Protein AF-A0A522RE16-F1 (afdb_monomer_lite)

Secondary structure (DSSP, 8-state):
--GGGHHHHSTT----HHHHHHHT-EEEE-TTTS-SEEEEEEPPPSBTTB--EEEEEEB--S--HHHHHHHHHHHHHHHHHTT--

Foldseek 3Di:
DQLVCCCVQQPPQPDDSVVCVVVVWDKDADPPPSHWIKIKDKDCDDDVRDIDMDIDTRRDPDDRVVVVVVVVVVVVVVCVVVVVD

Sequence (85 aa):
SYFEVIDVRVPNHGEDVPRLAKNKILIDAD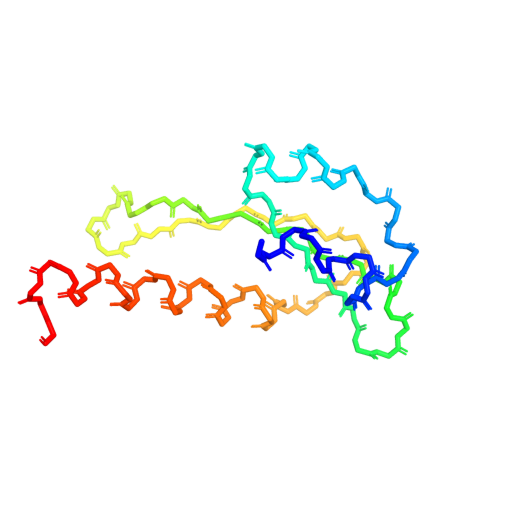METKRKLLLQIFTQNCIGPIFFEIIQRKGNEGFGEGNFQALFESIERDQMKRGVL

Structure (mmCIF, N/CA/C/O backbone):
data_AF-A0A522RE16-F1
#
_entry.id   AF-A0A522RE16-F1
#
loop_
_atom_site.group_PDB
_atom_site.id
_atom_site.type_symbol
_atom_site.label_atom_id
_atom_site.label_alt_id
_atom_site.label_comp_id
_atom_site.label_asym_id
_atom_site.label_entity_id
_atom_site.label_seq_id
_atom_site.pdbx_PDB_ins_code
_atom_site.Cartn_x
_atom_site.Cartn_y
_atom_site.Cartn_z
_atom_site.occupancy
_atom_site.B_iso_or_equiv
_atom_site.auth_seq_id
_atom_site.auth_comp_id
_atom_site.auth_asym_id
_atom_site.auth_atom_id
_atom_site.pdbx_PDB_model_num
ATOM 1 N N . SER A 1 1 ? -10.129 8.473 -7.675 1.00 74.31 1 SER A N 1
ATOM 2 C CA . SER A 1 1 ? -9.205 9.488 -7.126 1.00 74.31 1 SER A CA 1
ATOM 3 C C . SER A 1 1 ? -7.818 8.942 -6.759 1.00 74.31 1 SER A C 1
ATOM 5 O O . SER A 1 1 ? -6.856 9.495 -7.261 1.00 74.31 1 SER A O 1
ATOM 7 N N . TYR A 1 2 ? -7.647 7.889 -5.937 1.00 83.25 2 TYR A N 1
ATOM 8 C CA . TYR A 1 2 ? -6.314 7.268 -5.712 1.00 83.25 2 TYR A CA 1
ATOM 9 C C . TYR A 1 2 ? -6.006 6.154 -6.727 1.00 83.25 2 TYR A C 1
ATOM 11 O O . TYR A 1 2 ? -4.989 6.192 -7.410 1.00 83.25 2 TYR A O 1
ATOM 19 N N . PHE A 1 3 ? -6.915 5.183 -6.866 1.00 87.50 3 PHE A N 1
ATOM 20 C CA . PHE A 1 3 ? -6.693 3.990 -7.694 1.00 87.50 3 PHE A CA 1
ATOM 21 C C . PHE A 1 3 ? -6.656 4.268 -9.203 1.00 87.50 3 PHE A C 1
ATOM 23 O O . PHE A 1 3 ? -6.022 3.529 -9.942 1.00 87.50 3 PHE A O 1
ATOM 30 N N . GLU A 1 4 ? -7.273 5.361 -9.652 1.00 88.50 4 GLU A N 1
ATOM 31 C CA . GLU A 1 4 ? -7.299 5.782 -11.064 1.00 88.50 4 GLU A CA 1
ATOM 32 C C . GLU A 1 4 ? -5.929 6.218 -11.599 1.00 88.50 4 GLU A C 1
ATOM 34 O O . GLU A 1 4 ? -5.726 6.237 -12.806 1.00 88.50 4 GLU A O 1
ATOM 39 N N . VAL A 1 5 ? -4.998 6.594 -10.716 1.00 89.00 5 VAL A N 1
ATOM 40 C CA . VAL A 1 5 ? -3.682 7.123 -11.108 1.00 89.00 5 VAL A CA 1
ATOM 41 C C . VAL A 1 5 ? -2.537 6.169 -10.773 1.00 89.00 5 VAL A C 1
ATOM 43 O O . VAL A 1 5 ? -1.374 6.535 -10.938 1.00 89.00 5 VAL A O 1
ATOM 46 N N . ILE A 1 6 ? -2.835 4.952 -10.297 1.00 90.00 6 ILE A N 1
ATOM 47 C CA . ILE A 1 6 ? -1.807 3.974 -9.907 1.00 90.00 6 ILE A CA 1
ATOM 48 C C . ILE A 1 6 ? -0.929 3.603 -11.098 1.00 90.00 6 ILE A C 1
ATOM 50 O O . ILE A 1 6 ? 0.288 3.648 -10.960 1.00 90.00 6 ILE A O 1
ATOM 54 N N . ASP A 1 7 ? -1.517 3.334 -12.264 1.00 90.88 7 ASP A N 1
ATOM 55 C CA . ASP A 1 7 ? -0.759 2.963 -13.467 1.00 90.88 7 ASP A CA 1
ATOM 56 C C . ASP A 1 7 ? 0.224 4.058 -13.909 1.00 90.88 7 ASP A C 1
ATOM 58 O O . ASP A 1 7 ? 1.286 3.771 -14.458 1.00 90.88 7 ASP A O 1
ATOM 62 N N . VAL A 1 8 ? -0.108 5.325 -13.638 1.00 89.56 8 VAL A N 1
ATOM 63 C CA . VAL A 1 8 ? 0.760 6.474 -13.932 1.00 89.56 8 VAL A CA 1
ATOM 64 C C . VAL A 1 8 ? 1.852 6.622 -12.872 1.00 89.56 8 VAL A C 1
ATOM 66 O O . VAL A 1 8 ? 3.002 6.910 -13.197 1.00 89.56 8 VAL A O 1
ATOM 69 N N . ARG A 1 9 ? 1.511 6.432 -11.592 1.00 86.62 9 ARG A N 1
ATOM 70 C CA . ARG A 1 9 ? 2.446 6.587 -10.466 1.00 86.62 9 ARG A CA 1
ATOM 71 C C . ARG A 1 9 ? 3.440 5.434 -10.348 1.00 86.62 9 ARG A C 1
ATOM 73 O O . ARG A 1 9 ? 4.583 5.653 -9.947 1.00 86.62 9 ARG A O 1
ATOM 80 N N . VAL A 1 10 ? 2.990 4.222 -10.649 1.00 89.62 10 VAL A N 1
ATOM 81 C CA . VAL A 1 10 ? 3.753 2.982 -10.526 1.00 89.62 10 VAL A CA 1
ATOM 82 C C . VAL A 1 10 ? 3.597 2.178 -11.819 1.00 89.62 10 VAL A C 1
ATOM 84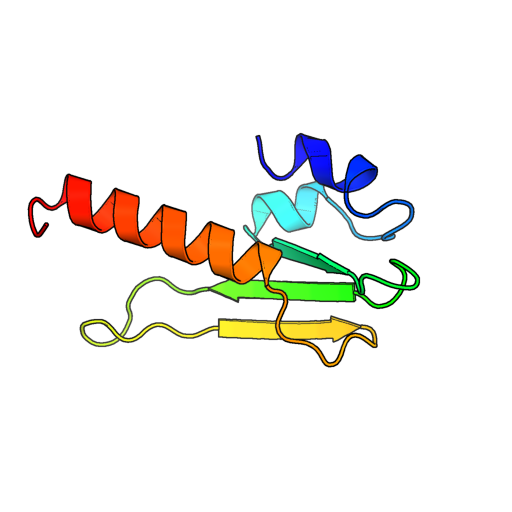 O O . VAL A 1 10 ? 2.893 1.173 -11.848 1.00 89.62 10 VAL A O 1
ATOM 87 N N . PRO A 1 11 ? 4.213 2.613 -12.927 1.00 90.44 11 PRO A N 1
ATOM 88 C CA . PRO A 1 11 ? 4.042 1.941 -14.208 1.00 90.44 11 PRO A CA 1
ATOM 89 C C . PRO A 1 11 ? 4.551 0.497 -14.154 1.00 90.44 11 PRO A C 1
ATOM 91 O O . PRO A 1 11 ? 5.585 0.211 -13.554 1.00 90.44 11 PRO A O 1
ATOM 94 N N . ASN A 1 12 ? 3.853 -0.409 -14.843 1.00 90.81 12 ASN A N 1
ATOM 95 C CA . ASN A 1 12 ? 4.191 -1.838 -14.920 1.00 90.81 12 ASN A CA 1
ATOM 96 C C . ASN A 1 12 ? 4.208 -2.568 -13.561 1.00 90.81 12 ASN A C 1
ATOM 98 O O . ASN A 1 12 ? 4.927 -3.552 -13.399 1.00 90.81 12 ASN A O 1
ATOM 102 N N . HIS A 1 13 ? 3.410 -2.116 -12.589 1.00 92.62 13 HIS A N 1
ATOM 103 C CA . HIS A 1 13 ? 3.349 -2.724 -11.257 1.00 92.62 13 HIS A CA 1
ATOM 104 C C . HIS A 1 13 ? 2.787 -4.161 -11.239 1.00 92.62 13 HIS A C 1
ATOM 106 O O . HIS A 1 13 ? 3.055 -4.914 -10.310 1.00 92.62 13 HIS A O 1
ATOM 112 N N . GLY A 1 14 ? 2.004 -4.568 -12.244 1.00 94.06 14 GLY A N 1
ATOM 113 C CA . GLY A 1 14 ? 1.533 -5.955 -12.382 1.00 94.06 14 GLY A CA 1
ATOM 114 C C 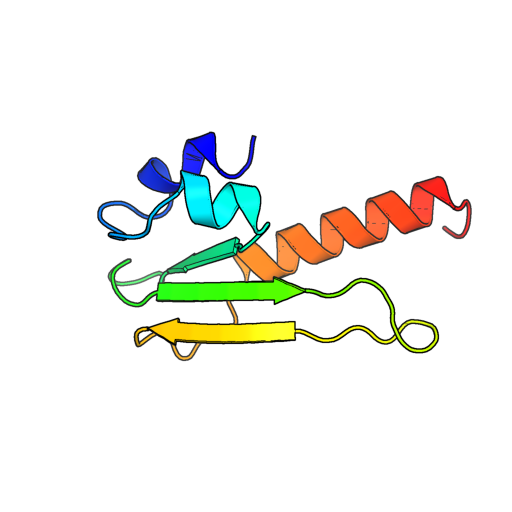. GLY A 1 14 ? 0.537 -6.430 -11.312 1.00 94.06 14 GLY A C 1
ATOM 115 O O . GLY A 1 14 ? 0.308 -7.630 -11.185 1.00 94.06 14 GLY A O 1
ATOM 116 N N . GLU A 1 15 ? -0.062 -5.513 -10.550 1.00 95.19 15 GLU A N 1
ATOM 117 C CA . GLU A 1 15 ? -1.112 -5.822 -9.568 1.00 95.19 15 GLU A CA 1
ATOM 118 C C . GLU A 1 15 ? -2.512 -5.647 -10.170 1.00 95.19 15 GLU A C 1
ATOM 120 O O . GLU A 1 15 ? -2.728 -4.845 -11.074 1.00 95.19 15 GLU A O 1
ATOM 125 N N . ASP A 1 16 ? -3.494 -6.346 -9.608 1.00 95.94 16 ASP A N 1
ATOM 126 C CA . ASP A 1 16 ? -4.911 -6.182 -9.945 1.00 95.94 16 ASP A CA 1
ATOM 127 C C . ASP A 1 16 ? -5.478 -4.929 -9.250 1.00 95.94 16 ASP A C 1
ATOM 129 O O . ASP A 1 16 ? -5.918 -4.986 -8.097 1.00 95.94 16 ASP A O 1
ATOM 133 N N . VAL A 1 17 ? -5.443 -3.781 -9.942 1.00 94.69 17 VAL A N 1
ATOM 134 C CA . VAL A 1 17 ? -5.928 -2.490 -9.414 1.00 94.69 17 VAL A CA 1
ATOM 135 C C . VAL A 1 17 ? -7.381 -2.568 -8.917 1.00 94.69 17 VAL A C 1
ATOM 137 O O . VAL A 1 17 ? -7.629 -2.115 -7.795 1.00 94.69 17 VAL A O 1
ATOM 140 N N . PRO A 1 18 ? -8.346 -3.168 -9.648 1.00 95.44 18 PRO A N 1
ATOM 141 C CA . PRO A 1 18 ? -9.697 -3.382 -9.129 1.00 95.44 18 PRO A CA 1
ATOM 142 C C . PRO A 1 18 ? -9.742 -4.130 -7.790 1.00 95.44 18 PRO A C 1
ATOM 144 O O . PRO A 1 18 ? -10.480 -3.733 -6.882 1.00 95.44 18 PRO A O 1
ATOM 147 N N . ARG A 1 19 ? -8.945 -5.193 -7.625 1.00 96.38 19 ARG A N 1
ATOM 148 C CA . ARG A 1 19 ? -8.863 -5.933 -6.357 1.00 96.38 19 ARG A CA 1
ATOM 149 C C . ARG A 1 19 ? -8.235 -5.099 -5.244 1.00 96.38 19 ARG A C 1
ATOM 151 O O . ARG A 1 19 ? -8.737 -5.139 -4.118 1.00 96.38 19 ARG A O 1
ATOM 158 N N . LEU A 1 20 ? -7.164 -4.361 -5.537 1.00 95.19 20 LEU A N 1
ATOM 159 C CA . LEU A 1 20 ? -6.545 -3.446 -4.575 1.00 95.19 20 LEU A CA 1
ATOM 160 C C . LEU A 1 20 ? -7.562 -2.400 -4.101 1.00 95.19 20 LEU A C 1
ATOM 162 O O . LEU A 1 20 ? -7.743 -2.228 -2.896 1.00 95.19 20 LEU A O 1
ATOM 166 N N . ALA A 1 21 ? -8.305 -1.795 -5.032 1.00 92.56 21 ALA A N 1
ATOM 167 C CA . ALA A 1 21 ? -9.344 -0.812 -4.743 1.00 92.56 21 ALA A CA 1
ATOM 168 C C . ALA A 1 21 ? -10.468 -1.388 -3.876 1.00 92.56 21 ALA A C 1
ATOM 170 O O . ALA A 1 21 ? -10.819 -0.807 -2.846 1.00 92.56 21 ALA A O 1
ATOM 171 N N . LYS A 1 22 ? -10.990 -2.566 -4.245 1.00 95.50 22 LYS A N 1
ATOM 172 C CA . LYS A 1 22 ? -12.035 -3.271 -3.487 1.00 95.50 22 LYS A CA 1
ATOM 173 C C . LYS A 1 22 ? -11.620 -3.519 -2.035 1.00 95.50 22 LYS A C 1
ATOM 175 O O . LYS A 1 22 ? -12.441 -3.374 -1.132 1.00 95.50 22 LYS A O 1
ATOM 180 N N . ASN A 1 23 ? -10.356 -3.875 -1.820 1.00 94.81 23 ASN A N 1
ATOM 181 C CA . ASN A 1 23 ? -9.822 -4.196 -0.499 1.00 94.81 23 ASN A CA 1
ATOM 182 C C . ASN A 1 23 ? -9.178 -2.999 0.211 1.00 94.81 23 ASN A C 1
ATOM 184 O O . ASN A 1 23 ? -8.724 -3.164 1.336 1.00 94.81 23 ASN A O 1
ATOM 188 N N . LYS A 1 24 ? -9.142 -1.811 -0.408 1.00 91.56 24 LYS A N 1
ATOM 189 C CA . LYS A 1 24 ? -8.461 -0.610 0.111 1.00 91.56 24 LYS A CA 1
ATOM 190 C C . LYS A 1 24 ? -6.966 -0.830 0.392 1.00 91.56 24 LYS A C 1
ATOM 192 O O . LYS A 1 24 ? -6.426 -0.276 1.344 1.00 91.56 24 LYS A O 1
ATOM 197 N N . ILE A 1 25 ? -6.309 -1.641 -0.435 1.00 93.75 25 ILE A N 1
ATOM 198 C CA . ILE A 1 25 ? -4.868 -1.896 -0.347 1.00 93.75 25 ILE A CA 1
ATOM 199 C C . ILE A 1 25 ? -4.141 -0.821 -1.150 1.00 93.75 25 ILE A C 1
ATOM 201 O O . ILE A 1 25 ? -4.414 -0.636 -2.332 1.00 93.75 25 ILE A O 1
ATOM 205 N N . LEU A 1 26 ? -3.218 -0.121 -0.507 1.00 92.94 26 LEU A N 1
ATOM 206 C CA . LEU A 1 26 ? -2.379 0.908 -1.105 1.00 92.94 26 LEU A CA 1
ATOM 207 C C . LEU A 1 26 ? -1.128 0.283 -1.732 1.00 92.94 26 LEU A C 1
ATOM 209 O O . LEU A 1 26 ? -0.682 -0.778 -1.295 1.00 92.94 26 LEU A O 1
ATOM 213 N N . ILE A 1 27 ? -0.558 0.948 -2.737 1.00 92.69 27 ILE A N 1
ATOM 214 C CA . ILE A 1 27 ? 0.651 0.509 -3.442 1.00 92.69 27 ILE A CA 1
ATOM 215 C C . ILE A 1 27 ? 1.669 1.642 -3.516 1.00 92.69 27 ILE A C 1
ATOM 217 O O . ILE A 1 27 ? 1.342 2.769 -3.884 1.00 92.69 27 ILE A O 1
ATOM 221 N N . ASP A 1 28 ? 2.915 1.317 -3.194 1.00 91.31 28 ASP A N 1
ATOM 222 C CA . ASP A 1 28 ? 4.068 2.184 -3.411 1.00 91.31 28 ASP A CA 1
ATOM 223 C C . ASP A 1 28 ? 5.195 1.410 -4.104 1.00 91.31 28 ASP A C 1
ATOM 225 O O . ASP A 1 28 ? 5.201 0.174 -4.133 1.00 91.31 28 ASP A O 1
ATOM 229 N N . ALA A 1 29 ? 6.158 2.136 -4.661 1.00 90.62 29 ALA A N 1
ATOM 230 C CA . ALA A 1 29 ? 7.327 1.554 -5.296 1.00 90.62 29 ALA A CA 1
ATOM 231 C C . ALA A 1 29 ? 8.590 2.359 -5.018 1.00 90.62 29 ALA A C 1
ATOM 233 O O . ALA A 1 29 ? 8.551 3.575 -4.821 1.00 90.62 29 ALA A O 1
ATOM 234 N N . ASP A 1 30 ? 9.728 1.670 -5.044 1.00 88.75 30 ASP A N 1
ATOM 235 C CA . ASP A 1 30 ? 11.028 2.298 -4.855 1.00 88.75 30 ASP A CA 1
ATOM 236 C C . ASP A 1 30 ? 11.253 3.451 -5.845 1.00 88.75 30 ASP A C 1
ATOM 238 O O . ASP A 1 30 ? 10.815 3.416 -6.997 1.00 88.75 30 ASP A O 1
ATOM 242 N N . MET A 1 31 ? 11.925 4.505 -5.384 1.00 81.19 31 MET A N 1
ATOM 243 C CA . MET A 1 3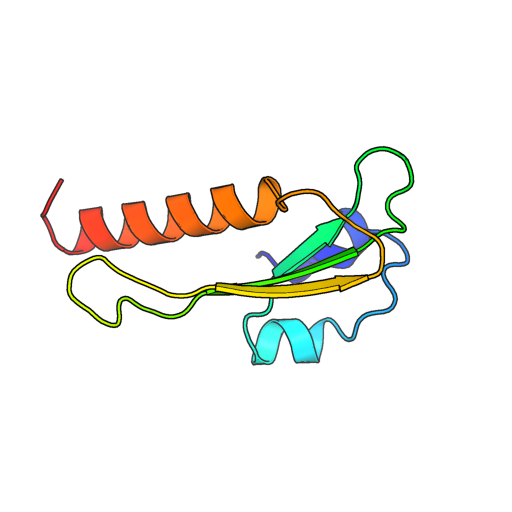1 ? 12.134 5.715 -6.185 1.00 81.19 31 MET A CA 1
ATOM 244 C C . MET A 1 31 ? 13.093 5.501 -7.357 1.00 81.19 31 MET A C 1
ATOM 246 O O . MET A 1 31 ? 12.963 6.190 -8.363 1.00 81.19 31 MET A O 1
ATOM 250 N N . GLU A 1 32 ? 14.020 4.550 -7.235 1.00 83.00 32 GLU A N 1
ATOM 251 C CA . GLU A 1 32 ? 15.088 4.319 -8.208 1.00 83.00 32 GLU A CA 1
ATOM 252 C C . GLU A 1 32 ? 14.595 3.554 -9.441 1.00 83.00 32 GLU A C 1
ATOM 254 O O . GLU A 1 32 ? 14.810 3.988 -10.570 1.00 83.00 32 GLU A O 1
ATOM 259 N N . THR A 1 33 ? 13.915 2.422 -9.239 1.00 83.25 33 THR A N 1
ATOM 260 C CA . THR A 1 33 ? 13.553 1.505 -10.331 1.00 83.25 33 THR A CA 1
ATOM 261 C C . THR A 1 33 ? 12.055 1.380 -10.566 1.00 83.25 33 THR A C 1
ATOM 263 O O . THR A 1 33 ? 11.662 0.918 -11.637 1.00 83.25 33 THR A O 1
ATOM 266 N N . LYS A 1 34 ? 11.218 1.772 -9.595 1.00 83.12 34 LYS A N 1
ATOM 267 C CA . LYS A 1 34 ? 9.755 1.579 -9.601 1.00 83.12 34 LYS A CA 1
ATOM 268 C C . LYS A 1 34 ? 9.322 0.117 -9.784 1.00 83.12 34 LYS A C 1
ATOM 270 O O . LYS A 1 34 ? 8.193 -0.148 -10.185 1.00 83.12 34 LYS A O 1
ATOM 275 N N . ARG A 1 35 ? 10.207 -0.841 -9.492 1.00 85.56 35 ARG A N 1
ATOM 276 C CA . ARG A 1 35 ? 9.969 -2.287 -9.666 1.00 85.56 35 ARG A CA 1
ATOM 277 C C . ARG A 1 35 ? 9.805 -3.021 -8.346 1.00 85.56 35 ARG A C 1
ATOM 279 O O . ARG A 1 35 ? 9.169 -4.070 -8.306 1.00 85.56 35 ARG A O 1
ATOM 286 N N . LYS A 1 36 ? 10.396 -2.503 -7.272 1.00 92.06 36 LYS A N 1
ATOM 287 C CA . LYS A 1 36 ? 10.269 -3.051 -5.927 1.00 92.06 36 LYS A CA 1
ATOM 288 C C . LYS A 1 36 ? 9.026 -2.443 -5.300 1.00 92.06 36 LYS A C 1
ATOM 290 O O . LYS A 1 36 ? 8.994 -1.249 -4.999 1.00 92.06 36 LYS A O 1
ATOM 295 N N . LEU A 1 37 ? 8.013 -3.273 -5.087 1.00 93.50 37 LEU A N 1
ATOM 296 C CA . LEU A 1 37 ? 6.701 -2.817 -4.642 1.00 93.50 37 LEU A CA 1
ATOM 297 C C . LEU A 1 37 ? 6.511 -3.014 -3.144 1.00 93.50 37 LEU A C 1
ATOM 299 O O . LEU A 1 37 ? 7.106 -3.897 -2.511 1.00 93.50 37 LEU A O 1
ATOM 303 N N . LEU A 1 38 ? 5.619 -2.200 -2.606 1.00 94.00 38 LEU A N 1
ATOM 304 C CA . LEU A 1 38 ? 5.144 -2.265 -1.243 1.00 94.00 38 LEU A CA 1
ATOM 305 C C . LEU A 1 38 ? 3.622 -2.163 -1.257 1.00 94.00 38 LEU A C 1
ATOM 307 O O . LEU A 1 38 ? 3.080 -1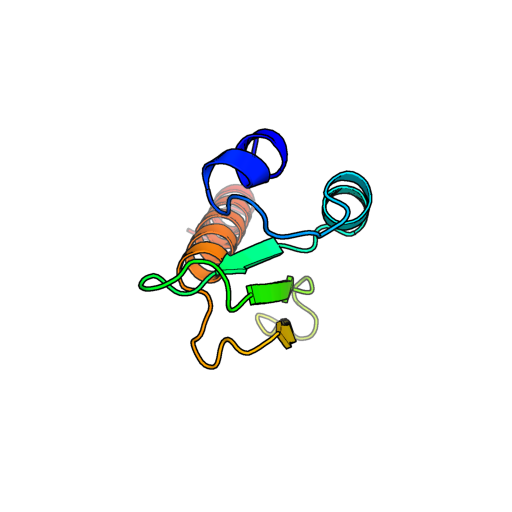.182 -1.762 1.00 94.00 38 LEU A O 1
ATOM 311 N N . LEU A 1 39 ? 2.940 -3.175 -0.724 1.00 94.81 39 LEU A N 1
ATOM 312 C CA . LEU A 1 39 ? 1.488 -3.160 -0.563 1.00 94.81 39 LEU A CA 1
ATOM 313 C C . LEU A 1 39 ? 1.148 -3.012 0.914 1.00 94.81 39 LEU A C 1
ATOM 315 O O . LEU A 1 39 ? 1.687 -3.746 1.742 1.00 94.81 39 LEU A O 1
ATOM 319 N N . GLN A 1 40 ? 0.265 -2.073 1.237 1.00 94.81 40 GLN A N 1
ATOM 320 C CA . GLN A 1 40 ? -0.059 -1.711 2.616 1.00 94.81 40 GLN A CA 1
ATOM 321 C C . GLN A 1 40 ? -1.566 -1.575 2.804 1.00 94.81 40 GLN A C 1
ATOM 323 O O . GLN A 1 40 ? -2.286 -1.125 1.914 1.00 94.81 40 GLN A O 1
ATOM 328 N N . ILE A 1 41 ? -2.049 -1.932 3.986 1.00 92.75 41 ILE A N 1
ATOM 329 C CA . ILE A 1 41 ? -3.399 -1.610 4.440 1.00 92.75 41 ILE A CA 1
ATOM 330 C C . ILE A 1 41 ? -3.366 -1.328 5.938 1.00 92.75 41 ILE A C 1
ATOM 332 O O . ILE A 1 41 ? -2.660 -1.993 6.695 1.00 92.75 41 ILE A O 1
ATOM 336 N N . PHE A 1 42 ? -4.154 -0.346 6.355 1.00 90.50 42 PHE A N 1
ATOM 337 C CA . PHE A 1 42 ? -4.248 0.082 7.743 1.00 90.50 42 PHE A CA 1
ATOM 338 C C . PHE A 1 42 ? -5.629 -0.247 8.293 1.00 90.50 42 PHE A C 1
ATOM 340 O O . PHE A 1 42 ? -6.647 -0.073 7.613 1.00 90.50 42 PHE A O 1
ATOM 347 N N . THR A 1 43 ? -5.672 -0.735 9.527 1.00 90.12 43 THR A N 1
ATOM 348 C CA . THR A 1 43 ? -6.936 -0.908 10.237 1.00 90.12 43 THR A CA 1
ATOM 349 C C . THR A 1 43 ? -7.482 0.450 10.671 1.00 90.12 43 THR A C 1
ATOM 351 O O . THR A 1 43 ? -6.767 1.448 10.730 1.00 90.12 43 THR A O 1
ATOM 354 N N . GLN A 1 44 ? -8.760 0.485 11.044 1.00 86.38 44 GLN A N 1
ATOM 355 C CA . GLN A 1 44 ? -9.238 1.563 11.910 1.00 86.38 44 GLN A CA 1
ATOM 356 C C . GLN A 1 44 ? -8.571 1.447 13.291 1.00 86.38 44 GLN A C 1
ATOM 358 O O . GLN A 1 44 ? -7.916 0.444 13.594 1.00 86.38 44 GLN A O 1
ATOM 363 N N . ASN A 1 45 ? -8.764 2.453 14.140 1.00 87.62 45 ASN A N 1
ATOM 364 C CA . ASN A 1 45 ? -8.339 2.390 15.533 1.00 87.62 45 ASN A CA 1
ATOM 365 C C . ASN A 1 45 ? -8.972 1.175 16.231 1.00 87.62 45 ASN A C 1
ATOM 367 O O . ASN A 1 45 ? -10.195 1.037 16.257 1.00 87.62 45 ASN A O 1
ATOM 371 N N . CYS A 1 46 ? -8.136 0.315 16.808 1.00 85.94 46 CYS A N 1
ATOM 372 C CA . CYS A 1 46 ? -8.547 -0.911 17.491 1.00 85.94 46 CYS A CA 1
ATOM 373 C C . CYS A 1 46 ? -8.518 -0.761 19.017 1.00 85.94 46 CYS A C 1
ATOM 375 O O . CYS A 1 46 ? -9.372 -1.317 19.702 1.00 85.94 46 CYS A O 1
ATOM 377 N N . ILE A 1 47 ? -7.533 -0.033 19.560 1.00 90.62 47 ILE A N 1
ATOM 378 C CA . ILE A 1 47 ? -7.339 0.144 21.009 1.00 90.62 47 ILE A CA 1
ATOM 379 C C . ILE A 1 47 ? -7.008 1.615 21.283 1.00 90.62 47 ILE A C 1
ATOM 381 O O . ILE A 1 47 ? -5.862 2.043 21.156 1.00 90.62 47 ILE A O 1
ATOM 385 N N . GLY A 1 48 ? -8.012 2.421 21.635 1.00 85.75 48 GLY A N 1
ATOM 386 C CA . GLY A 1 48 ? -7.820 3.868 21.792 1.00 85.75 48 GLY A CA 1
ATOM 387 C C . GLY A 1 48 ? -7.334 4.507 20.477 1.00 85.75 48 GLY A C 1
ATOM 388 O O . GLY A 1 48 ? -8.014 4.351 19.466 1.00 85.75 48 GLY A O 1
ATOM 389 N N . PRO A 1 49 ? -6.190 5.216 20.445 1.00 84.56 49 PRO A N 1
ATOM 390 C CA . PRO A 1 49 ? -5.606 5.743 19.208 1.00 84.56 49 PRO A CA 1
ATOM 391 C C . PRO A 1 49 ? -4.749 4.721 18.432 1.00 84.56 49 PRO A C 1
ATOM 393 O O . PRO A 1 49 ? -4.208 5.065 17.386 1.00 84.56 49 PRO A O 1
ATOM 396 N N . ILE A 1 50 ? -4.589 3.487 18.929 1.00 87.31 50 ILE A N 1
ATOM 397 C CA . ILE A 1 50 ? -3.729 2.468 18.308 1.00 87.31 50 ILE A CA 1
ATOM 398 C C . ILE A 1 50 ? -4.458 1.806 17.137 1.00 87.31 50 ILE A C 1
ATOM 400 O O . ILE A 1 50 ? -5.578 1.311 17.294 1.00 87.31 50 ILE A O 1
ATOM 404 N N . PHE A 1 51 ? -3.784 1.725 15.994 1.00 89.75 51 PHE A N 1
ATOM 405 C CA . PHE A 1 51 ? -4.176 0.961 14.811 1.00 89.75 51 PHE A CA 1
ATOM 406 C C . PHE A 1 51 ? -3.035 0.023 14.393 1.00 89.75 51 PHE A C 1
ATOM 408 O O . PHE A 1 51 ? -1.910 0.141 14.881 1.00 89.75 51 PHE A O 1
ATOM 415 N N . PHE A 1 52 ? -3.330 -0.916 13.497 1.00 91.38 52 PHE A N 1
ATOM 416 C CA . PHE A 1 52 ? -2.356 -1.861 12.963 1.00 91.38 52 PHE A CA 1
ATOM 417 C C . PHE A 1 52 ? -2.165 -1.655 11.464 1.00 91.38 52 PHE A C 1
ATOM 419 O O . PHE A 1 52 ? -3.089 -1.277 10.739 1.00 91.38 52 PHE A O 1
ATOM 426 N N . GLU A 1 53 ? -0.961 -1.963 11.003 1.00 92.38 53 GLU A N 1
ATOM 427 C CA . GLU A 1 53 ? -0.606 -2.029 9.594 1.00 92.38 53 GLU A CA 1
ATOM 428 C C . GLU A 1 53 ? -0.379 -3.487 9.194 1.00 92.38 53 GLU A C 1
ATOM 430 O O . GLU A 1 53 ? 0.265 -4.253 9.914 1.00 92.38 53 GLU A O 1
ATOM 435 N N . ILE A 1 54 ? -0.881 -3.857 8.019 1.00 94.50 54 ILE A N 1
ATOM 436 C CA . ILE A 1 54 ? -0.500 -5.092 7.338 1.00 94.50 54 ILE A CA 1
ATOM 437 C C . ILE A 1 54 ? 0.270 -4.701 6.082 1.00 94.50 54 ILE A C 1
ATOM 439 O O . ILE A 1 54 ? -0.236 -3.957 5.240 1.00 94.50 54 ILE A O 1
ATOM 443 N N . ILE A 1 55 ? 1.483 -5.237 5.957 1.00 94.31 55 ILE A N 1
ATOM 444 C CA . ILE A 1 55 ? 2.429 -4.892 4.897 1.00 94.31 55 ILE A CA 1
ATOM 445 C C . ILE A 1 55 ? 2.904 -6.140 4.151 1.00 94.31 55 ILE A C 1
ATOM 447 O O . ILE A 1 55 ? 3.313 -7.132 4.756 1.00 94.31 55 ILE A O 1
ATOM 451 N N . GLN A 1 56 ? 2.881 -6.084 2.819 1.00 95.50 56 GLN A N 1
ATOM 452 C CA . GLN A 1 56 ? 3.509 -7.069 1.943 1.00 95.50 56 GLN A CA 1
ATOM 453 C C . GLN A 1 56 ? 4.634 -6.400 1.155 1.00 95.50 56 GLN A C 1
ATOM 455 O O . GLN A 1 56 ? 4.410 -5.510 0.334 1.00 95.50 56 GLN A O 1
ATOM 460 N N . ARG A 1 57 ? 5.859 -6.880 1.376 1.00 95.00 57 ARG A N 1
ATOM 461 C CA . ARG A 1 57 ? 7.054 -6.423 0.665 1.00 95.00 57 ARG A CA 1
ATOM 462 C C . ARG A 1 57 ? 7.287 -7.293 -0.564 1.00 95.00 57 ARG A C 1
ATOM 464 O O . ARG A 1 57 ? 7.457 -8.503 -0.443 1.00 95.00 57 ARG A O 1
ATOM 471 N N . LYS A 1 58 ? 7.340 -6.675 -1.742 1.00 94.81 58 LYS A N 1
ATOM 472 C CA . LYS A 1 58 ? 7.767 -7.307 -3.000 1.00 94.81 58 LYS A CA 1
ATOM 473 C C . LYS A 1 58 ? 9.105 -6.701 -3.422 1.00 94.81 58 LYS A C 1
ATOM 475 O O . LYS A 1 58 ? 9.211 -5.980 -4.409 1.00 94.81 58 LYS A O 1
ATOM 480 N N . GLY A 1 59 ? 10.121 -6.944 -2.595 1.00 91.88 59 GLY A N 1
ATOM 481 C CA . GLY A 1 59 ? 11.488 -6.450 -2.781 1.00 91.88 59 GLY A CA 1
ATOM 482 C C . GLY A 1 59 ? 11.752 -5.029 -2.272 1.00 91.88 59 GLY A C 1
ATOM 483 O O . GLY A 1 59 ? 12.914 -4.638 -2.206 1.00 91.88 59 GLY A O 1
ATOM 484 N N . ASN A 1 60 ? 10.723 -4.255 -1.906 1.00 89.56 60 ASN A N 1
ATOM 485 C CA . ASN A 1 60 ? 10.902 -2.931 -1.303 1.00 89.56 60 ASN A CA 1
ATOM 486 C C . ASN A 1 60 ? 11.082 -3.058 0.21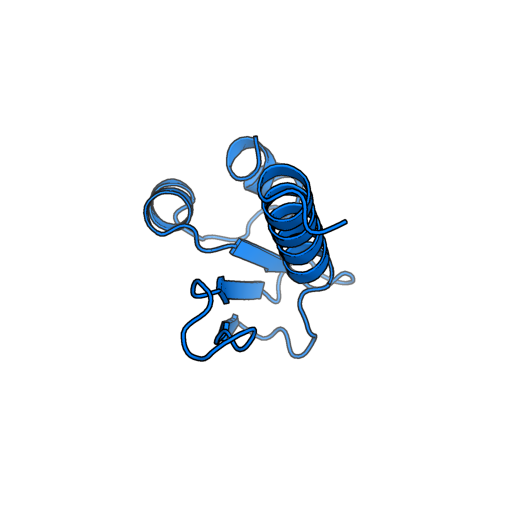6 1.00 89.56 60 ASN A C 1
ATOM 488 O O . ASN A 1 60 ? 10.198 -3.577 0.902 1.00 89.56 60 ASN A O 1
ATOM 492 N N . GLU A 1 61 ? 12.211 -2.576 0.736 1.00 88.12 61 GLU A N 1
ATOM 493 C CA . GLU A 1 61 ? 12.559 -2.592 2.167 1.00 88.12 61 GLU A CA 1
ATOM 494 C C . GLU A 1 61 ? 12.279 -1.254 2.877 1.00 88.12 61 GLU A C 1
ATOM 496 O O . GLU A 1 61 ? 12.394 -1.167 4.095 1.00 88.12 61 GLU A O 1
ATOM 501 N N . GLY A 1 62 ? 11.844 -0.226 2.140 1.00 85.62 62 GLY A N 1
ATOM 502 C CA . GLY A 1 62 ? 11.480 1.086 2.680 1.00 85.62 62 GLY A CA 1
ATOM 503 C C . GLY A 1 62 ? 10.123 1.111 3.395 1.00 85.62 62 GLY A C 1
ATOM 504 O O . GLY A 1 62 ? 9.501 0.079 3.635 1.00 85.62 62 GLY A O 1
ATOM 505 N N . PHE A 1 63 ? 9.630 2.298 3.741 1.00 80.25 63 PHE A N 1
ATOM 506 C CA . PHE A 1 63 ? 8.412 2.442 4.555 1.00 80.25 63 PHE A CA 1
ATOM 507 C C . PHE A 1 63 ? 7.139 2.783 3.763 1.00 80.25 63 PHE A C 1
ATOM 509 O O . PHE A 1 63 ? 6.045 2.691 4.313 1.00 80.25 63 PHE A O 1
ATOM 516 N N . GLY A 1 64 ? 7.257 3.133 2.477 1.00 79.62 64 GLY A N 1
ATOM 517 C CA . GLY A 1 64 ? 6.109 3.567 1.670 1.00 79.62 64 GLY A CA 1
ATOM 518 C C . GLY A 1 64 ? 5.611 4.948 2.081 1.00 79.62 64 GLY A C 1
ATOM 519 O O . GLY A 1 64 ? 4.459 5.102 2.485 1.00 79.62 64 GLY A O 1
ATOM 520 N N . GLU A 1 65 ? 6.490 5.952 2.018 1.00 78.94 65 GLU A N 1
ATOM 521 C CA . GLU A 1 65 ? 6.205 7.324 2.465 1.00 78.94 65 GLU A CA 1
ATOM 522 C C . GLU A 1 65 ? 4.933 7.899 1.828 1.00 78.94 65 GLU A C 1
ATOM 524 O O . GLU A 1 65 ? 4.156 8.572 2.506 1.00 78.94 65 GLU A O 1
ATOM 529 N N . GLY A 1 66 ? 4.657 7.568 0.560 1.00 77.56 66 GLY A N 1
ATOM 530 C CA . GLY A 1 66 ? 3.453 8.032 -0.128 1.00 77.56 66 GLY A CA 1
ATOM 531 C C . GLY A 1 66 ? 2.164 7.424 0.433 1.00 77.56 66 GLY A C 1
ATOM 532 O O . GLY A 1 66 ? 1.136 8.100 0.496 1.00 77.56 66 GLY A O 1
ATOM 533 N N . ASN A 1 67 ? 2.204 6.163 0.867 1.00 78.75 67 ASN A N 1
ATOM 534 C CA . ASN A 1 67 ? 1.064 5.515 1.521 1.00 78.75 67 ASN A CA 1
ATOM 535 C C . ASN A 1 67 ? 0.860 6.050 2.940 1.00 78.75 67 ASN A C 1
ATOM 537 O O . ASN A 1 67 ? -0.277 6.249 3.368 1.00 78.75 67 ASN A O 1
ATOM 541 N N . PHE A 1 68 ? 1.957 6.321 3.644 1.00 78.06 68 PHE A N 1
ATOM 542 C CA . PHE A 1 68 ? 1.926 6.855 4.998 1.00 78.06 68 PHE A CA 1
ATOM 543 C C . PHE A 1 68 ? 1.374 8.287 5.041 1.00 78.06 68 PHE A C 1
ATOM 545 O O . PHE A 1 68 ? 0.501 8.581 5.856 1.00 78.06 68 PHE A O 1
ATOM 552 N N . GLN A 1 69 ? 1.788 9.158 4.116 1.00 81.12 69 GLN A N 1
ATOM 553 C CA . GLN A 1 69 ? 1.224 10.505 3.994 1.00 81.12 69 GLN A CA 1
ATOM 554 C C . GLN A 1 69 ? -0.286 10.457 3.703 1.00 81.12 69 GLN A C 1
ATOM 556 O O . GLN A 1 69 ? -1.068 11.128 4.375 1.00 81.12 69 GLN A O 1
ATOM 561 N N . ALA A 1 70 ? -0.716 9.611 2.759 1.00 77.88 70 ALA A N 1
ATOM 562 C CA . ALA A 1 70 ? -2.134 9.453 2.433 1.00 77.88 70 ALA A CA 1
ATOM 563 C C . ALA A 1 70 ? -2.970 8.953 3.629 1.00 77.88 70 ALA A C 1
ATOM 565 O O . ALA A 1 70 ? -4.126 9.356 3.792 1.00 77.88 70 ALA A O 1
ATOM 566 N N . LEU A 1 71 ? -2.392 8.094 4.477 1.00 78.62 71 LEU A N 1
ATOM 567 C CA . LEU A 1 71 ? -3.009 7.659 5.728 1.00 78.62 71 LEU A CA 1
ATOM 568 C C . LEU A 1 71 ? -3.153 8.824 6.714 1.00 78.62 71 LEU A C 1
ATOM 570 O O . LEU A 1 71 ? -4.250 9.036 7.229 1.00 78.62 71 LEU A O 1
ATOM 574 N N . PHE A 1 72 ? -2.084 9.586 6.955 1.00 78.88 72 PHE A N 1
ATOM 575 C CA . PHE A 1 72 ? -2.104 10.726 7.876 1.00 78.88 72 PHE A CA 1
ATOM 576 C C . PHE A 1 72 ? -3.140 11.772 7.465 1.00 78.88 72 PHE A C 1
ATOM 578 O O . PHE A 1 72 ? -3.990 12.137 8.274 1.00 78.88 72 PHE A O 1
ATOM 585 N N . GLU A 1 73 ? -3.174 12.150 6.187 1.00 81.12 73 GLU A N 1
ATOM 586 C CA . GLU A 1 73 ? -4.177 13.080 5.652 1.00 81.12 73 GLU A CA 1
ATOM 587 C C . GLU A 1 73 ? -5.616 12.551 5.794 1.00 81.12 73 GLU A C 1
ATOM 589 O O . GLU A 1 73 ? -6.578 13.325 5.847 1.00 81.12 73 GLU A O 1
ATOM 594 N N . SER A 1 74 ? -5.805 11.226 5.803 1.00 74.44 74 SER A N 1
ATOM 595 C CA . SER A 1 74 ? -7.113 10.614 6.052 1.00 74.44 74 SER A CA 1
ATOM 596 C C . SER A 1 74 ? -7.480 10.633 7.536 1.00 74.44 74 SER A C 1
ATOM 598 O O . SER A 1 74 ? -8.649 10.851 7.854 1.00 74.44 74 SER A O 1
ATOM 600 N N . ILE A 1 75 ? -6.516 10.403 8.431 1.00 75.38 75 ILE A N 1
ATOM 601 C CA . ILE A 1 75 ? -6.714 10.430 9.886 1.00 75.38 75 ILE A CA 1
ATOM 602 C C . ILE A 1 75 ? -6.997 11.859 10.356 1.00 75.38 75 ILE A C 1
ATOM 604 O O . ILE A 1 75 ? -7.975 12.070 11.070 1.00 75.38 75 ILE A O 1
ATOM 608 N N . GLU A 1 76 ? -6.215 12.844 9.911 1.00 79.44 76 GLU A N 1
ATOM 609 C CA . GLU A 1 76 ? -6.416 14.259 10.249 1.00 79.44 76 GLU A CA 1
ATOM 610 C C . GLU A 1 76 ? -7.801 14.744 9.820 1.00 79.44 76 GLU A C 1
ATOM 612 O O . GLU A 1 76 ? -8.528 15.346 10.610 1.00 79.44 76 GLU A O 1
ATOM 617 N N . ARG A 1 77 ? -8.232 14.401 8.597 1.00 78.38 77 ARG A N 1
ATOM 618 C CA . ARG A 1 77 ? -9.593 14.709 8.132 1.00 78.38 77 ARG A CA 1
ATOM 619 C C . ARG A 1 77 ? -10.671 14.100 9.023 1.00 78.38 77 ARG A C 1
ATOM 621 O O . ARG A 1 77 ? -11.717 14.721 9.211 1.00 78.38 77 ARG A O 1
ATOM 628 N N . ASP A 1 78 ? -10.452 12.900 9.550 1.00 75.06 78 ASP A N 1
ATOM 629 C CA . ASP A 1 78 ? -11.409 12.254 10.448 1.00 75.06 78 ASP A CA 1
ATOM 630 C C . ASP A 1 78 ? -11.405 12.905 11.841 1.00 75.06 78 ASP A C 1
ATOM 632 O O . ASP A 1 78 ? -12.467 13.087 12.436 1.00 75.06 78 ASP A O 1
ATOM 636 N N . GLN A 1 79 ? -10.243 13.345 12.335 1.00 71.81 79 GLN A N 1
ATOM 637 C CA . GLN A 1 79 ? -10.133 14.101 13.588 1.00 71.81 79 GLN A CA 1
ATOM 638 C C . GLN A 1 79 ? -10.801 15.481 13.497 1.00 71.81 79 GLN A C 1
ATOM 640 O O . GLN A 1 79 ? -11.568 15.837 14.393 1.00 71.81 79 GLN A O 1
ATOM 645 N N . MET A 1 80 ? -10.615 16.213 12.392 1.00 77.75 80 MET A N 1
ATOM 646 C CA . MET A 1 80 ? -11.312 17.484 12.150 1.00 77.75 80 MET A CA 1
ATOM 647 C C . MET A 1 80 ? -12.836 17.302 12.138 1.00 77.75 80 MET A C 1
ATOM 649 O O . MET A 1 80 ? -13.564 18.088 12.738 1.00 77.75 80 MET A O 1
ATOM 653 N N . LYS A 1 81 ? -13.341 16.232 11.509 1.00 74.12 81 LYS A N 1
ATOM 654 C CA . LYS A 1 81 ? -14.783 15.921 11.491 1.00 74.12 81 LYS A CA 1
ATOM 655 C C . LYS A 1 81 ? -15.351 15.591 12.869 1.00 74.12 81 LYS A C 1
ATOM 657 O O . LYS A 1 81 ? -16.530 15.835 13.109 1.00 74.12 81 LYS A O 1
ATOM 662 N N . ARG A 1 82 ? -14.537 15.018 13.758 1.00 70.31 82 ARG A N 1
ATOM 663 C CA . ARG A 1 82 ? -14.921 14.683 15.137 1.00 70.31 82 ARG A CA 1
ATOM 664 C C . ARG A 1 82 ? -14.784 15.870 16.103 1.00 70.31 82 ARG A C 1
ATOM 666 O O . ARG A 1 82 ? -15.160 15.722 17.260 1.00 70.31 82 ARG A O 1
ATOM 673 N N . GLY A 1 83 ? -14.285 17.023 15.641 1.00 64.00 83 GLY A N 1
ATOM 674 C CA . GLY A 1 83 ? -14.175 18.256 16.430 1.00 64.00 83 GLY A CA 1
ATOM 675 C C . GLY A 1 83 ? -13.106 18.210 17.526 1.00 64.00 83 GLY A C 1
ATOM 676 O O . GLY A 1 83 ? -13.255 18.877 18.544 1.00 64.00 83 GLY A O 1
ATOM 677 N N . VAL A 1 84 ? -12.070 17.382 17.351 1.00 60.44 84 VAL A N 1
ATOM 678 C CA . VAL A 1 84 ? -10.987 17.174 18.337 1.00 60.44 84 VAL A CA 1
ATOM 679 C C . VAL A 1 84 ? -9.702 17.952 18.009 1.00 60.44 84 VAL A C 1
ATOM 681 O O . VAL A 1 84 ? -8.694 17.755 18.684 1.00 60.44 84 VAL A O 1
ATOM 684 N N . LEU A 1 85 ? -9.744 18.821 16.991 1.00 52.94 85 LEU A N 1
ATOM 685 C CA . LEU A 1 85 ? -8.655 19.685 16.521 1.00 52.94 85 LEU A CA 1
ATOM 686 C C . LEU A 1 85 ? -9.120 21.143 16.463 1.00 52.94 85 LEU A C 1
ATOM 688 O O . LEU A 1 85 ? -10.277 21.354 16.029 1.00 52.94 85 LEU A O 1
#

pLDDT: mean 86.22, std 8.57, range [52.94, 96.38]

Radius of gyration: 13.96 Å; chains: 1; bounding box: 30×27×37 Å